Protein AF-A0A455U7M8-F1 (afdb_monomer_lite)

Radius of gyration: 21.25 Å; chains: 1; bounding box: 46×37×46 Å

Secondary structure (DSSP, 8-state):
---SSHHHHHHTHHHHHHHHHHHHHT--S-HHHHHHHHHHHSS--TTHHHHSTT-HHHHHHHHHHHHHHTSTT---B--SSSS--B-TT-

Sequence (90 aa):
MTISGTLAKLNAQDYIQGLNMLASMRLCANVPAQHAIQTALGGYQSINDLILPGGRLLAQRDITVEKLNAIPGVSCETQRGALCVSAPGS

Structure (mmCIF, N/CA/C/O backbone):
data_AF-A0A455U7M8-F1
#
_entry.id   AF-A0A455U7M8-F1
#
loop_
_atom_site.group_PDB
_atom_site.id
_atom_site.type_symbol
_atom_site.label_atom_id
_atom_site.label_alt_id
_atom_site.label_comp_id
_atom_site.label_asym_id
_atom_site.label_entity_id
_atom_site.label_seq_id
_atom_site.pdbx_PDB_ins_code
_atom_site.Cartn_x
_atom_site.Cartn_y
_atom_site.Cartn_z
_atom_site.occupancy
_atom_site.B_iso_or_equiv
_atom_site.auth_seq_id
_atom_site.auth_comp_id
_atom_site.auth_asym_id
_atom_site.auth_atom_id
_atom_site.pdbx_PDB_model_num
ATOM 1 N N . MET A 1 1 ? -16.062 -0.379 18.418 1.00 60.78 1 MET A N 1
ATOM 2 C CA . MET A 1 1 ? -16.097 -1.251 17.223 1.00 60.78 1 MET A CA 1
ATOM 3 C C . MET A 1 1 ? -17.539 -1.407 16.776 1.00 60.78 1 MET A C 1
ATOM 5 O O . MET A 1 1 ? -18.395 -1.572 17.637 1.00 60.78 1 MET A O 1
ATOM 9 N N . THR A 1 2 ? -17.817 -1.326 15.474 1.00 62.78 2 THR A N 1
ATOM 10 C CA . THR A 1 2 ? -19.193 -1.338 14.955 1.00 62.78 2 THR A CA 1
ATOM 11 C C . THR A 1 2 ? -19.327 -2.423 13.897 1.00 62.78 2 THR A C 1
ATOM 13 O O . THR A 1 2 ? -18.577 -2.422 12.929 1.00 62.78 2 THR A O 1
ATOM 16 N N . ILE A 1 3 ? -20.274 -3.343 14.086 1.00 75.00 3 ILE A N 1
ATOM 17 C CA . ILE A 1 3 ? -20.632 -4.359 13.088 1.00 75.00 3 ILE A CA 1
ATOM 18 C C . ILE A 1 3 ? -21.834 -3.849 12.285 1.00 75.00 3 ILE A C 1
ATOM 20 O O . ILE A 1 3 ? -22.788 -3.313 12.859 1.00 75.00 3 ILE A O 1
ATOM 24 N N . SER A 1 4 ? -21.761 -3.962 10.960 1.00 77.00 4 SER A N 1
ATOM 25 C CA . SER A 1 4 ? -22.827 -3.541 10.044 1.00 77.00 4 SER A CA 1
ATOM 26 C C . SER A 1 4 ? -23.930 -4.604 9.969 1.00 77.00 4 SER A C 1
ATOM 28 O O . SER A 1 4 ? -23.637 -5.789 9.842 1.00 77.00 4 SER A O 1
ATOM 30 N N . GLY A 1 5 ? -25.198 -4.175 10.030 1.00 78.31 5 GLY A N 1
ATOM 31 C CA . GLY A 1 5 ? -26.389 -5.043 9.999 1.00 78.31 5 GLY A CA 1
ATOM 32 C C . GLY A 1 5 ? -26.992 -5.340 11.383 1.00 78.31 5 GLY A C 1
ATOM 33 O O . GLY A 1 5 ? -26.281 -5.691 12.322 1.00 78.31 5 GLY A O 1
ATOM 34 N N . THR A 1 6 ? -28.318 -5.202 11.520 1.00 75.19 6 THR A N 1
ATOM 35 C CA . THR A 1 6 ? -29.043 -5.245 12.811 1.00 75.19 6 THR A CA 1
ATOM 36 C C . THR A 1 6 ? -29.005 -6.622 13.479 1.00 75.19 6 THR A C 1
ATOM 38 O O . THR A 1 6 ? -28.714 -6.720 14.668 1.00 75.19 6 THR A O 1
ATOM 41 N N . LEU A 1 7 ? -29.235 -7.692 12.710 1.00 72.19 7 LEU A N 1
ATOM 42 C CA . LEU A 1 7 ? -29.242 -9.067 13.221 1.00 72.19 7 LEU A CA 1
ATOM 43 C C . LEU A 1 7 ? -27.830 -9.554 13.592 1.00 72.19 7 LEU A C 1
ATOM 45 O O . LEU A 1 7 ? -27.639 -10.188 14.625 1.00 72.19 7 LEU A O 1
ATOM 49 N N . ALA A 1 8 ? -26.822 -9.194 12.792 1.00 70.25 8 ALA A N 1
ATOM 50 C CA . ALA A 1 8 ? -25.419 -9.501 13.074 1.00 70.25 8 ALA A CA 1
ATOM 51 C C . ALA A 1 8 ? -24.912 -8.775 14.332 1.00 70.25 8 ALA A C 1
ATOM 53 O O . ALA A 1 8 ? -24.165 -9.352 15.115 1.00 70.25 8 ALA A O 1
ATOM 54 N N . LYS A 1 9 ? -25.362 -7.536 14.572 1.00 69.94 9 LYS A N 1
ATOM 55 C CA . LYS A 1 9 ? -25.040 -6.777 15.791 1.00 69.94 9 LYS A CA 1
ATOM 56 C C . LYS A 1 9 ? -25.547 -7.446 17.067 1.00 69.94 9 LYS A C 1
ATOM 58 O O . LYS A 1 9 ? -24.831 -7.445 18.062 1.00 69.94 9 LYS A O 1
ATOM 63 N N . LEU A 1 10 ? -26.765 -7.993 17.039 1.00 74.31 10 LEU A N 1
ATOM 64 C CA . LEU A 1 10 ? -27.367 -8.665 18.195 1.00 74.31 10 LEU A CA 1
ATOM 65 C C . LEU A 1 10 ? -26.608 -9.946 18.560 1.00 74.31 10 LEU A C 1
ATOM 67 O O . LEU A 1 10 ? -26.363 -10.187 19.735 1.00 74.31 10 LEU A O 1
ATOM 71 N N . ASN A 1 11 ? -26.162 -10.706 17.558 1.00 79.75 11 ASN A N 1
ATOM 72 C CA . ASN A 1 11 ? -25.448 -11.971 17.759 1.00 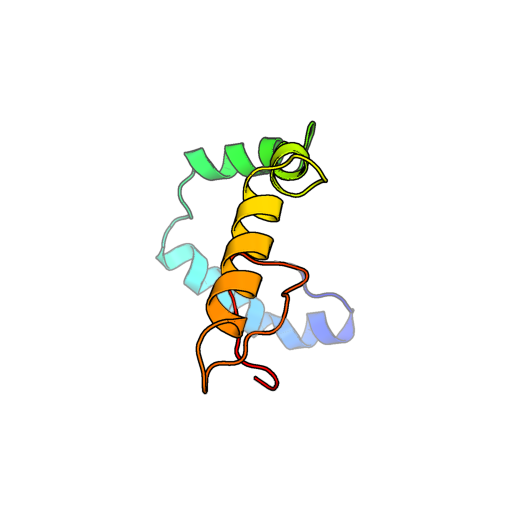79.75 11 ASN A CA 1
ATOM 73 C C . ASN A 1 11 ? -23.937 -11.819 18.020 1.00 79.75 11 ASN A C 1
ATOM 75 O O . ASN A 1 11 ? -23.272 -12.804 18.319 1.00 79.75 11 ASN A O 1
ATOM 79 N N . ALA A 1 12 ? -23.371 -10.615 17.893 1.00 83.38 12 ALA A N 1
ATOM 80 C CA . ALA A 1 12 ? -21.927 -10.384 18.003 1.00 83.38 12 ALA A CA 1
ATOM 81 C C . ALA A 1 12 ? -21.504 -9.644 19.286 1.00 83.38 12 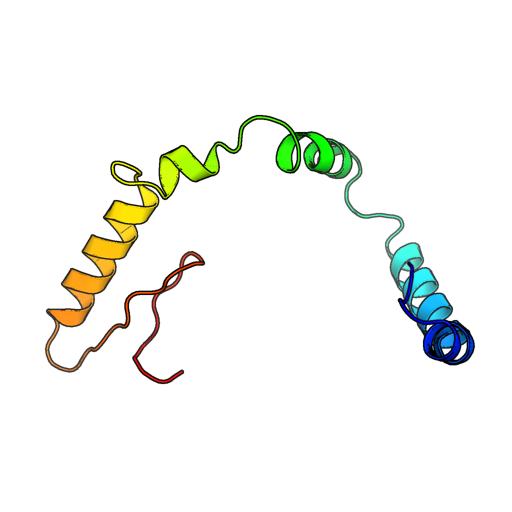ALA A C 1
ATOM 83 O O . ALA A 1 12 ? -20.375 -9.154 19.363 1.00 83.38 12 ALA A O 1
ATOM 84 N N . GLN A 1 13 ? -22.386 -9.537 20.286 1.00 81.88 13 GLN A N 1
ATOM 85 C CA . GLN A 1 13 ? -22.094 -8.805 21.525 1.00 81.88 13 GLN A CA 1
ATOM 86 C C . GLN A 1 13 ? -20.893 -9.394 22.280 1.00 81.88 13 GLN A C 1
ATOM 88 O O . GLN A 1 13 ? -19.948 -8.657 22.564 1.00 81.88 13 GLN A O 1
ATOM 93 N N . ASP A 1 14 ? -20.870 -10.712 22.496 1.00 83.06 14 ASP A N 1
ATOM 94 C CA . ASP A 1 14 ? -19.764 -11.395 23.185 1.00 83.06 14 ASP A CA 1
ATOM 95 C C . ASP A 1 14 ? -18.440 -11.267 22.414 1.00 83.06 14 ASP A C 1
ATOM 97 O O . ASP A 1 14 ? -17.373 -11.070 22.997 1.00 83.06 14 ASP A O 1
ATOM 101 N N . TYR A 1 15 ? -18.501 -11.291 21.078 1.00 84.38 15 TYR A N 1
ATOM 102 C CA . TYR A 1 15 ? -17.336 -11.094 20.213 1.00 84.38 15 TYR A CA 1
ATOM 103 C C . TYR A 1 15 ? -16.756 -9.675 20.337 1.00 84.38 15 TYR A C 1
ATOM 105 O O . TYR A 1 15 ? -15.543 -9.502 20.479 1.00 84.38 15 TYR A O 1
ATOM 113 N N . ILE A 1 16 ? -17.613 -8.648 20.345 1.00 84.75 16 ILE A N 1
ATOM 114 C CA . ILE A 1 16 ? -17.200 -7.253 20.562 1.00 84.75 16 ILE A CA 1
ATOM 115 C C . ILE A 1 16 ? -16.617 -7.076 21.970 1.00 84.75 16 ILE A C 1
ATOM 117 O O . ILE A 1 16 ? -15.607 -6.386 22.128 1.00 84.75 16 ILE A O 1
ATOM 121 N N . GLN A 1 17 ? -17.216 -7.701 22.987 1.00 85.62 17 GLN A N 1
ATOM 122 C CA . GLN A 1 17 ? -16.705 -7.657 24.356 1.00 85.62 17 GLN A CA 1
ATOM 123 C C . GLN A 1 17 ? -15.311 -8.289 24.453 1.00 85.62 17 GLN A C 1
ATOM 125 O O . GLN A 1 17 ? -14.412 -7.683 25.038 1.00 85.62 17 GLN A O 1
ATOM 130 N N . GLY A 1 18 ? -15.102 -9.450 23.824 1.00 86.69 18 GLY A N 1
ATOM 131 C CA . GLY A 1 18 ? -13.794 -10.102 23.755 1.00 86.69 18 GLY A CA 1
ATOM 132 C C . GLY A 1 18 ? -12.730 -9.222 23.093 1.00 86.69 18 GLY A C 1
ATOM 133 O O . GLY A 1 18 ? -11.635 -9.065 23.632 1.00 86.69 18 GLY A O 1
ATOM 134 N N . LEU A 1 19 ? -13.060 -8.571 21.973 1.00 86.12 19 LEU A N 1
ATOM 135 C CA . LEU A 1 19 ? -12.142 -7.649 21.293 1.00 86.12 19 LEU A CA 1
ATOM 136 C C . LEU A 1 19 ? -11.814 -6.403 22.123 1.00 86.12 19 LEU A C 1
ATOM 138 O O . LEU A 1 19 ? -10.656 -5.989 22.159 1.00 86.12 19 LEU A O 1
ATOM 142 N N . ASN A 1 20 ? -12.796 -5.827 22.819 1.00 84.50 20 ASN A N 1
ATOM 143 C CA . ASN A 1 20 ? -12.548 -4.711 23.732 1.00 84.50 20 ASN A CA 1
ATOM 144 C C . ASN A 1 20 ? -11.634 -5.135 24.888 1.00 84.50 20 ASN A C 1
ATOM 146 O O . ASN A 1 20 ? -10.690 -4.418 25.206 1.00 84.50 20 ASN A O 1
ATOM 150 N N . MET A 1 21 ? -11.864 -6.316 25.471 1.00 86.06 21 MET A N 1
ATOM 151 C CA . MET A 1 21 ? -11.025 -6.849 26.544 1.00 86.06 21 MET A CA 1
ATOM 152 C C . MET A 1 21 ? -9.570 -7.031 26.083 1.00 86.06 21 MET A C 1
ATOM 154 O O . MET A 1 21 ? -8.653 -6.563 26.757 1.00 86.06 21 MET A O 1
ATOM 158 N N . LEU A 1 22 ? -9.355 -7.626 24.903 1.00 86.69 22 LEU A N 1
ATOM 159 C CA . LEU A 1 22 ? -8.021 -7.779 24.308 1.00 86.69 22 LEU A CA 1
ATOM 160 C C . LEU A 1 22 ? -7.352 -6.427 24.007 1.00 86.69 22 LEU A C 1
ATOM 162 O O . LEU A 1 22 ? -6.159 -6.261 24.259 1.00 86.69 22 LEU A O 1
ATOM 166 N N . ALA A 1 23 ? -8.103 -5.446 23.499 1.00 81.94 23 ALA A N 1
ATOM 167 C CA . ALA A 1 23 ? -7.580 -4.107 23.229 1.00 81.94 23 ALA A CA 1
ATOM 168 C C . ALA A 1 23 ? -7.151 -3.380 24.518 1.00 81.94 23 ALA A C 1
ATOM 170 O O . ALA A 1 23 ? -6.109 -2.722 24.534 1.00 81.94 23 ALA A O 1
ATOM 171 N N . SER A 1 24 ? -7.907 -3.541 25.609 1.00 80.62 24 SER A N 1
ATOM 172 C CA . SER A 1 24 ? -7.597 -2.944 26.914 1.00 80.62 24 SER A CA 1
ATOM 173 C C . SER A 1 24 ? -6.381 -3.574 27.599 1.00 80.62 24 SER A C 1
ATOM 175 O O . SER A 1 24 ? -5.655 -2.868 28.296 1.00 80.62 24 SER A O 1
ATOM 177 N N . MET A 1 25 ? -6.092 -4.860 27.365 1.00 75.88 25 MET A N 1
ATOM 178 C CA . MET A 1 25 ? -4.910 -5.535 27.931 1.00 75.88 25 MET A CA 1
ATOM 179 C C . MET A 1 25 ? -3.577 -4.931 27.453 1.00 75.88 25 MET A C 1
ATOM 181 O O . MET A 1 25 ? -2.571 -5.042 28.149 1.00 75.88 25 MET A O 1
ATOM 185 N N . ARG A 1 26 ? -3.559 -4.251 26.296 1.00 74.75 26 ARG A N 1
ATOM 186 C CA . ARG A 1 26 ? -2.383 -3.543 25.753 1.00 74.75 26 ARG A CA 1
ATOM 187 C C . ARG A 1 26 ? -2.394 -2.029 26.058 1.00 74.75 26 ARG A C 1
ATOM 189 O O . ARG A 1 26 ? -1.554 -1.305 25.533 1.00 74.75 26 ARG A O 1
ATOM 196 N N . LEU A 1 27 ? -3.320 -1.541 26.897 1.00 69.12 27 LEU A N 1
ATOM 197 C CA . LEU A 1 27 ? -3.631 -0.124 27.179 1.00 69.12 27 LEU A CA 1
ATOM 198 C C . LEU A 1 27 ? -4.067 0.703 25.953 1.00 69.12 27 LEU A C 1
ATOM 200 O O . LEU A 1 27 ? -5.176 1.227 25.941 1.00 69.12 27 LEU A O 1
ATOM 204 N N . CYS A 1 28 ? -3.206 0.862 24.943 1.00 71.50 28 CYS A N 1
ATOM 205 C CA . CYS A 1 28 ? -3.512 1.524 23.673 1.00 71.50 28 CYS A CA 1
ATOM 206 C C . CYS A 1 28 ? -2.426 1.263 22.611 1.00 71.50 28 CYS A C 1
ATOM 208 O O . CYS A 1 28 ? -1.287 0.904 22.913 1.00 71.50 28 CYS A O 1
ATOM 210 N N . ALA A 1 29 ? -2.765 1.480 21.338 1.00 72.69 29 ALA A N 1
ATOM 211 C CA . ALA A 1 29 ? -1.749 1.704 20.311 1.00 72.69 29 ALA A CA 1
ATOM 212 C C . ALA A 1 29 ? -1.037 3.041 20.579 1.00 72.69 29 ALA A C 1
ATOM 214 O O . ALA A 1 29 ? -1.621 3.934 21.192 1.00 72.69 29 ALA A O 1
ATOM 215 N N . ASN A 1 30 ? 0.201 3.199 20.107 1.00 82.50 30 ASN A N 1
ATOM 216 C CA . ASN A 1 30 ? 1.004 4.385 20.405 1.00 82.50 30 ASN A CA 1
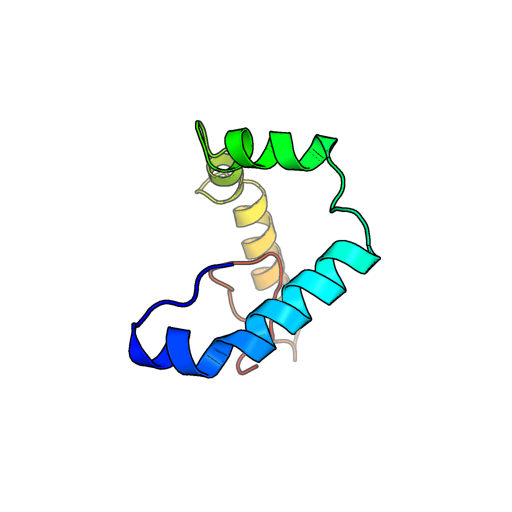ATOM 217 C C . ASN A 1 30 ? 0.228 5.692 20.100 1.00 82.50 30 ASN A C 1
ATOM 219 O O . ASN A 1 30 ? -0.271 5.879 18.992 1.00 82.50 30 ASN A O 1
ATOM 223 N N . VAL A 1 31 ? 0.066 6.557 21.106 1.00 84.38 31 VAL A N 1
ATOM 224 C CA . VAL A 1 31 ? -0.800 7.750 21.021 1.00 84.38 31 VAL A CA 1
ATOM 225 C C . VAL A 1 31 ? -0.284 8.785 20.008 1.00 84.38 31 VAL A C 1
ATOM 227 O O . VAL A 1 31 ? -1.093 9.268 19.217 1.00 84.38 31 VAL A O 1
ATOM 230 N N . PRO A 1 32 ? 1.030 9.089 19.921 1.00 86.56 32 PRO A N 1
ATOM 231 C CA . PRO A 1 32 ? 1.529 10.053 18.940 1.00 86.56 32 PRO A CA 1
ATOM 232 C C . PRO A 1 32 ? 1.201 9.690 17.484 1.00 86.56 32 PRO A C 1
ATOM 234 O O . PRO A 1 32 ? 0.786 10.562 16.724 1.00 86.56 32 PRO A O 1
ATOM 237 N N . ALA A 1 33 ? 1.305 8.415 17.083 1.00 86.12 33 ALA A N 1
ATOM 238 C CA . ALA A 1 33 ? 0.963 8.021 15.714 1.00 86.12 33 ALA A CA 1
ATOM 239 C C . ALA A 1 33 ? -0.545 8.037 15.437 1.00 86.12 33 ALA A C 1
ATOM 241 O O . ALA A 1 33 ? -0.927 8.129 14.273 1.00 86.12 33 ALA A O 1
ATOM 242 N N . GLN A 1 34 ? -1.417 7.997 16.455 1.00 88.31 34 GLN A N 1
ATOM 243 C CA . GLN A 1 34 ? -2.861 8.142 16.226 1.00 88.31 34 GLN A CA 1
ATOM 244 C C . GLN A 1 34 ? -3.197 9.518 15.629 1.00 88.31 34 GLN A C 1
ATOM 246 O O . GLN A 1 34 ? -4.087 9.611 14.786 1.00 88.31 34 GLN A O 1
ATOM 251 N N . HIS A 1 35 ? -2.436 10.566 15.975 1.00 88.31 35 HIS A N 1
ATOM 252 C CA . HIS A 1 35 ? -2.585 11.893 15.367 1.00 88.31 35 HIS A CA 1
ATOM 253 C C . HIS A 1 35 ? -2.185 11.918 13.884 1.00 88.31 35 HIS A C 1
ATOM 255 O O . HIS A 1 35 ? -2.776 12.662 13.104 1.00 88.31 35 HIS A O 1
ATOM 261 N N . ALA A 1 36 ? -1.239 11.070 13.464 1.00 85.56 36 ALA A N 1
ATOM 262 C CA . ALA A 1 36 ? -0.814 10.991 12.067 1.00 85.56 36 ALA A CA 1
ATOM 263 C C . ALA A 1 36 ? -1.909 10.433 11.138 1.00 85.56 36 ALA A C 1
ATOM 265 O O . ALA A 1 36 ? -1.880 10.705 9.942 1.00 85.56 36 ALA A O 1
ATOM 266 N N . ILE A 1 37 ? -2.896 9.696 11.668 1.00 86.88 37 ILE A N 1
ATOM 267 C CA . ILE A 1 37 ? -3.978 9.090 10.875 1.00 86.88 37 ILE A CA 1
ATOM 268 C C . ILE A 1 37 ? -4.796 10.161 10.147 1.00 86.88 37 ILE A C 1
ATOM 270 O O . ILE A 1 37 ? -5.081 10.014 8.961 1.00 86.88 37 ILE A O 1
ATOM 274 N N . GLN A 1 38 ? -5.152 11.253 10.828 1.00 88.81 38 GLN A N 1
ATOM 275 C CA . GLN A 1 38 ? -5.947 12.323 10.217 1.00 88.81 38 GLN A CA 1
ATOM 276 C C . GLN A 1 38 ? -5.191 13.011 9.080 1.00 88.81 38 GLN A C 1
ATOM 278 O O . GLN A 1 38 ? -5.767 13.255 8.023 1.00 88.81 38 GLN A O 1
ATOM 283 N N . THR A 1 39 ? -3.897 13.274 9.269 1.00 86.69 39 THR A N 1
ATOM 284 C CA . THR A 1 39 ? -3.043 13.864 8.232 1.00 86.69 39 THR A CA 1
ATOM 285 C C . THR A 1 39 ? -2.780 12.897 7.082 1.00 86.69 39 THR A C 1
ATOM 287 O O . THR A 1 39 ? -2.696 13.337 5.947 1.00 86.69 39 THR A O 1
ATOM 290 N N . ALA A 1 40 ? -2.656 11.595 7.347 1.00 84.81 40 ALA A N 1
ATOM 291 C CA . ALA A 1 40 ? -2.431 10.597 6.304 1.00 84.81 40 ALA A CA 1
ATOM 292 C C . ALA A 1 40 ? -3.679 10.370 5.433 1.00 84.81 40 ALA A C 1
ATOM 294 O O . ALA A 1 40 ? -3.563 10.219 4.219 1.00 84.81 40 ALA A O 1
ATOM 295 N N . LEU A 1 41 ? -4.872 10.354 6.039 1.00 90.44 41 LEU A N 1
ATOM 296 C CA . LEU A 1 41 ? -6.140 10.171 5.320 1.00 90.44 41 LEU A CA 1
ATOM 297 C C . LEU A 1 41 ? -6.664 11.467 4.684 1.00 90.44 41 LEU A C 1
ATOM 299 O O . LEU A 1 41 ? -7.434 11.413 3.728 1.00 90.44 41 LEU A O 1
ATOM 303 N N . GLY A 1 42 ? -6.293 12.621 5.236 1.00 88.50 42 GLY A N 1
ATOM 304 C CA . GLY A 1 42 ? -6.685 13.936 4.743 1.00 88.50 42 GLY A CA 1
ATOM 305 C C . GLY A 1 42 ? -5.625 14.584 3.852 1.00 88.50 42 GLY A C 1
ATOM 306 O O . GLY A 1 42 ? -4.467 14.186 3.825 1.00 88.50 42 GLY A O 1
ATOM 307 N N . GLY A 1 43 ? -6.013 15.639 3.137 1.00 88.19 43 GLY A N 1
ATOM 308 C CA . GLY A 1 43 ? -5.071 16.480 2.397 1.00 88.19 43 GLY A CA 1
ATOM 309 C C . GLY A 1 43 ? -4.394 15.793 1.205 1.00 88.19 43 GLY A C 1
ATOM 310 O O . GLY A 1 43 ? -4.974 14.939 0.533 1.00 88.19 43 GLY A O 1
ATOM 311 N N . TYR A 1 44 ? -3.172 16.238 0.905 1.00 89.25 44 TYR A N 1
ATOM 312 C CA . TYR A 1 44 ? -2.414 15.804 -0.263 1.00 89.25 44 TYR A CA 1
ATOM 313 C C . TYR A 1 44 ? -1.845 14.394 -0.092 1.00 89.25 44 TYR A C 1
ATOM 315 O O . TYR A 1 44 ? -1.090 14.112 0.838 1.00 89.25 44 TYR A O 1
ATOM 323 N N . GLN A 1 45 ? -2.164 13.521 -1.042 1.00 93.00 45 GLN A N 1
ATOM 324 C CA . GLN A 1 45 ? -1.716 12.134 -1.046 1.00 93.00 45 GLN A CA 1
ATOM 325 C C . GLN A 1 45 ? -0.354 12.019 -1.744 1.00 93.00 45 GLN A C 1
ATOM 327 O O . GLN A 1 45 ? -0.281 11.711 -2.932 1.00 93.00 45 GLN A O 1
ATOM 332 N N . SER A 1 46 ? 0.732 12.242 -0.993 1.00 90.94 46 SER A N 1
ATOM 333 C CA . SER A 1 46 ? 2.118 12.233 -1.506 1.00 90.94 46 SER A CA 1
ATOM 334 C C . SER A 1 46 ? 2.564 10.903 -2.122 1.00 90.94 46 SER A C 1
ATOM 336 O O . SER A 1 46 ? 3.518 10.861 -2.894 1.00 90.94 46 SER A O 1
ATOM 338 N N . ILE A 1 47 ? 1.856 9.806 -1.837 1.00 91.12 47 ILE A N 1
ATOM 339 C CA . ILE A 1 47 ? 2.090 8.515 -2.490 1.00 91.12 47 ILE A CA 1
ATOM 340 C C . ILE A 1 47 ? 1.879 8.587 -4.009 1.00 91.12 47 ILE A C 1
ATOM 342 O O . ILE A 1 47 ? 2.558 7.871 -4.742 1.00 91.12 47 ILE A O 1
ATOM 346 N N . ASN A 1 48 ? 1.004 9.478 -4.491 1.00 91.88 48 ASN A N 1
ATOM 347 C CA . ASN A 1 48 ? 0.738 9.651 -5.919 1.00 91.88 48 ASN A CA 1
ATOM 348 C C . ASN A 1 48 ? 2.000 10.060 -6.689 1.00 91.88 48 ASN A C 1
ATOM 350 O O . ASN A 1 48 ? 2.244 9.523 -7.767 1.00 91.88 48 ASN A O 1
ATOM 354 N N . ASP A 1 49 ? 2.858 10.893 -6.097 1.00 93.19 49 ASP A N 1
ATOM 355 C CA . ASP A 1 49 ? 4.137 11.300 -6.699 1.00 93.19 49 ASP A CA 1
ATOM 356 C C . ASP A 1 49 ? 5.106 10.128 -6.883 1.00 93.19 49 ASP A C 1
ATOM 358 O O . ASP A 1 49 ? 6.024 10.174 -7.699 1.00 93.19 49 ASP A O 1
ATOM 362 N N . LEU A 1 50 ? 4.922 9.059 -6.108 1.00 91.75 50 LEU A N 1
ATOM 363 C CA . LEU A 1 50 ? 5.786 7.890 -6.137 1.00 91.75 50 LEU A CA 1
ATOM 364 C C . LEU A 1 50 ? 5.280 6.800 -7.089 1.00 91.75 50 LEU A C 1
ATOM 366 O O . LEU A 1 50 ? 6.109 6.053 -7.612 1.00 91.75 50 LEU A O 1
ATOM 370 N N . ILE A 1 51 ? 3.964 6.690 -7.297 1.00 91.94 51 ILE A N 1
ATOM 371 C CA . ILE A 1 51 ? 3.337 5.576 -8.036 1.00 91.94 51 ILE A CA 1
ATOM 372 C C . ILE A 1 51 ? 2.818 5.953 -9.430 1.00 91.94 51 ILE A C 1
ATOM 374 O O . ILE A 1 51 ? 2.578 5.059 -10.240 1.00 91.94 51 ILE A O 1
ATOM 378 N N . LEU A 1 52 ? 2.618 7.242 -9.718 1.00 92.38 52 LEU A N 1
ATOM 379 C CA . LEU A 1 52 ? 2.196 7.716 -11.040 1.00 92.38 52 LEU A CA 1
ATOM 380 C C . LEU A 1 52 ? 3.374 7.747 -12.035 1.00 92.38 52 LEU A C 1
ATOM 382 O O . LEU A 1 52 ? 4.526 7.605 -11.620 1.00 92.38 52 LEU A O 1
ATOM 386 N N . PRO A 1 53 ? 3.125 7.915 -13.352 1.00 90.81 53 PRO A N 1
ATOM 387 C CA . PRO A 1 53 ? 4.189 8.053 -14.347 1.00 90.81 53 PRO A CA 1
ATOM 388 C C . PRO A 1 53 ? 5.231 9.110 -13.953 1.00 90.81 53 PRO A C 1
ATOM 390 O O . PRO A 1 53 ? 4.881 10.236 -13.614 1.00 90.81 53 PRO A O 1
ATOM 393 N N . GLY A 1 54 ? 6.513 8.734 -13.988 1.00 90.19 54 GLY A N 1
ATOM 394 C CA . GLY A 1 54 ? 7.630 9.550 -13.482 1.00 90.19 54 GLY A CA 1
ATOM 395 C C . GLY A 1 54 ? 7.967 9.318 -12.001 1.00 90.19 54 GLY A C 1
ATOM 396 O O . GLY A 1 54 ? 9.032 9.728 -11.543 1.00 90.19 54 GLY A O 1
ATOM 397 N N . GLY A 1 55 ? 7.109 8.610 -11.267 1.00 91.81 55 GLY A N 1
ATOM 398 C CA . GLY A 1 55 ? 7.305 8.239 -9.874 1.00 91.81 55 GLY A CA 1
ATOM 399 C C . GLY A 1 55 ? 8.303 7.097 -9.685 1.00 91.81 55 GLY A C 1
ATOM 400 O O . GLY A 1 55 ? 8.376 6.138 -10.460 1.00 91.81 55 GLY A O 1
ATOM 401 N N . ARG A 1 56 ? 9.086 7.186 -8.606 1.00 95.31 56 ARG A N 1
ATOM 402 C CA . ARG A 1 56 ? 10.183 6.248 -8.324 1.00 95.31 56 ARG A CA 1
ATOM 403 C C . ARG A 1 56 ? 9.711 4.805 -8.133 1.00 95.31 56 ARG A C 1
ATOM 405 O O . ARG A 1 56 ? 10.384 3.896 -8.609 1.00 95.31 56 ARG A O 1
ATOM 412 N N . LEU A 1 57 ? 8.601 4.582 -7.425 1.00 92.75 57 LEU A N 1
ATOM 413 C CA . LEU A 1 57 ? 8.131 3.228 -7.104 1.00 92.75 57 LEU A CA 1
ATOM 414 C C . LEU A 1 57 ? 7.611 2.510 -8.350 1.00 92.75 57 LEU A C 1
ATOM 416 O O . LEU A 1 57 ? 7.852 1.315 -8.503 1.00 92.75 57 LEU A O 1
ATOM 420 N N . LEU A 1 58 ? 6.969 3.246 -9.261 1.00 91.75 58 LEU A N 1
ATOM 421 C CA . LEU A 1 58 ? 6.550 2.711 -10.553 1.00 91.75 58 LEU A CA 1
ATOM 422 C C . LEU A 1 58 ? 7.762 2.249 -11.375 1.00 91.75 58 LEU A C 1
ATOM 424 O O . LEU A 1 58 ? 7.826 1.091 -11.779 1.00 91.75 58 LEU A O 1
ATOM 428 N N . ALA A 1 59 ? 8.765 3.119 -11.530 1.00 92.44 59 ALA A N 1
ATOM 429 C CA . ALA A 1 59 ? 9.975 2.796 -12.284 1.00 92.44 59 ALA A CA 1
ATOM 430 C C . ALA A 1 59 ? 10.741 1.606 -11.677 1.00 92.44 59 ALA A C 1
ATOM 432 O O . ALA A 1 59 ? 11.217 0.726 -12.391 1.00 92.44 59 ALA A O 1
ATOM 433 N N . GLN A 1 60 ? 10.836 1.550 -10.345 1.00 93.06 60 GLN A N 1
ATOM 434 C CA . GLN A 1 60 ? 11.480 0.442 -9.637 1.00 93.06 60 GLN A CA 1
ATOM 435 C C . GLN A 1 60 ? 10.744 -0.887 -9.835 1.00 93.06 60 GLN A C 1
ATOM 437 O O . GLN A 1 60 ? 11.402 -1.908 -10.052 1.00 93.06 60 GLN A O 1
ATOM 442 N N . ARG A 1 61 ? 9.405 -0.886 -9.783 1.00 93.00 61 ARG A N 1
ATOM 443 C CA . ARG A 1 61 ? 8.597 -2.078 -10.069 1.00 93.00 61 ARG A CA 1
ATOM 444 C C . ARG A 1 61 ? 8.867 -2.574 -11.484 1.00 93.00 61 ARG A C 1
ATOM 446 O O . ARG A 1 61 ? 9.173 -3.750 -11.656 1.00 93.00 61 ARG A O 1
ATOM 453 N N . ASP A 1 62 ? 8.794 -1.682 -12.466 1.00 91.50 62 ASP A N 1
ATOM 454 C CA . ASP A 1 62 ? 8.897 -2.047 -13.879 1.00 91.50 62 ASP A CA 1
ATOM 455 C C . ASP A 1 62 ? 10.280 -2.633 -14.204 1.00 91.50 62 ASP A C 1
ATOM 457 O O . ASP A 1 62 ? 10.363 -3.720 -14.773 1.00 91.50 62 ASP A O 1
ATOM 461 N N . ILE A 1 63 ? 11.359 -2.006 -13.716 1.00 93.56 63 ILE A N 1
ATOM 462 C CA . ILE A 1 63 ? 12.730 -2.527 -13.864 1.00 93.56 63 ILE A CA 1
ATOM 463 C C . ILE A 1 63 ? 12.888 -3.893 -13.184 1.00 93.56 63 ILE A C 1
ATOM 465 O O . ILE A 1 63 ? 13.584 -4.769 -13.696 1.00 93.56 63 ILE A O 1
ATOM 469 N N . THR A 1 64 ? 12.282 -4.083 -12.009 1.00 92.19 64 THR A N 1
ATOM 470 C CA . THR A 1 64 ? 12.381 -5.355 -11.278 1.00 92.19 64 THR A CA 1
ATOM 471 C C . THR A 1 64 ? 11.691 -6.476 -12.050 1.00 92.19 64 THR A C 1
ATOM 473 O O . THR A 1 64 ? 12.282 -7.538 -12.232 1.00 92.19 64 THR A O 1
ATOM 476 N N . VAL A 1 65 ? 10.478 -6.232 -12.551 1.00 91.44 65 VAL A N 1
ATOM 477 C CA . VAL A 1 65 ? 9.723 -7.208 -13.351 1.00 91.44 65 VAL A CA 1
ATOM 478 C C . VAL A 1 65 ? 10.454 -7.532 -14.656 1.00 91.44 65 VAL A C 1
ATOM 480 O O . VAL A 1 65 ? 10.571 -8.703 -15.014 1.00 91.44 65 VAL A O 1
ATOM 483 N N . GLU A 1 66 ? 10.988 -6.523 -15.345 1.00 93.00 66 GLU A N 1
ATOM 484 C CA . GLU A 1 66 ? 11.769 -6.705 -16.572 1.00 93.00 66 GLU A CA 1
ATOM 485 C C . GLU A 1 66 ? 13.002 -7.584 -16.325 1.00 93.00 66 GLU A C 1
ATOM 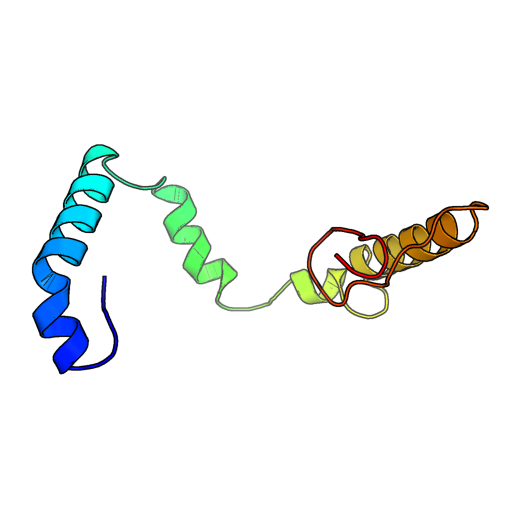487 O O . GLU A 1 66 ? 13.197 -8.596 -17.000 1.00 93.00 66 GLU A O 1
ATOM 492 N N . LYS A 1 67 ? 13.809 -7.247 -15.311 1.00 93.56 67 LYS A N 1
ATOM 493 C CA . LYS A 1 67 ? 15.035 -7.990 -14.995 1.00 93.56 67 LYS A CA 1
ATOM 494 C C . LYS A 1 67 ? 14.764 -9.415 -14.536 1.00 93.56 67 LYS A C 1
ATOM 496 O O . LYS A 1 67 ? 15.536 -10.302 -14.882 1.00 93.56 67 LYS A O 1
ATOM 501 N N . LEU A 1 68 ? 13.698 -9.645 -13.770 1.00 91.31 68 LEU A N 1
ATOM 502 C CA . LEU A 1 68 ? 13.333 -10.993 -13.335 1.00 91.31 68 LEU A CA 1
ATOM 503 C C . LEU A 1 68 ? 12.881 -11.859 -14.511 1.00 91.31 68 LEU A C 1
ATOM 505 O O . LEU A 1 68 ? 13.316 -13.000 -14.614 1.00 91.31 68 LEU A O 1
ATOM 509 N N . ASN A 1 69 ? 12.080 -11.308 -15.425 1.00 91.62 69 ASN A N 1
ATOM 510 C CA . ASN A 1 69 ? 11.646 -12.023 -16.628 1.00 91.62 69 ASN A CA 1
ATOM 511 C C . ASN A 1 69 ? 12.775 -12.242 -17.651 1.00 91.62 69 ASN A C 1
ATOM 513 O O . ASN A 1 69 ? 12.653 -13.104 -18.516 1.00 91.62 69 ASN A O 1
ATOM 517 N N . ALA A 1 70 ? 13.882 -11.500 -17.554 1.00 94.19 70 ALA A N 1
ATOM 518 C CA . ALA A 1 70 ? 15.069 -11.725 -18.377 1.00 94.19 70 ALA A CA 1
ATOM 519 C C . ALA A 1 70 ? 15.914 -12.935 -17.922 1.00 94.19 70 ALA A C 1
ATOM 521 O O . ALA A 1 70 ? 16.797 -13.371 -18.663 1.00 94.19 70 ALA A O 1
ATOM 522 N N . ILE A 1 71 ? 15.680 -13.482 -16.722 1.00 93.06 71 ILE A N 1
ATOM 523 C CA . ILE A 1 71 ? 16.422 -14.637 -16.202 1.00 93.06 71 ILE A CA 1
ATOM 524 C C . ILE A 1 71 ? 15.785 -15.933 -16.734 1.00 93.06 71 ILE A C 1
ATOM 526 O O . ILE A 1 71 ? 14.613 -16.196 -16.454 1.00 93.06 71 ILE A O 1
ATOM 530 N N . PRO A 1 72 ? 16.535 -16.798 -17.448 1.00 91.56 72 PRO A N 1
ATOM 531 C CA . PRO A 1 72 ? 16.007 -18.071 -17.927 1.00 91.56 72 PRO A CA 1
ATOM 532 C C . PRO A 1 72 ? 15.489 -18.945 -16.777 1.00 91.56 72 PRO A C 1
ATOM 534 O O . PRO A 1 72 ? 16.218 -19.233 -15.829 1.00 91.56 72 PRO A O 1
ATOM 537 N N . GLY A 1 73 ? 14.231 -19.381 -16.870 1.00 88.12 73 GLY A N 1
ATOM 538 C CA . GLY A 1 73 ? 13.579 -20.211 -15.849 1.00 88.12 73 GLY A CA 1
ATOM 539 C C . GLY A 1 73 ? 12.886 -19.435 -14.724 1.00 88.12 73 GLY A C 1
ATOM 540 O O . GLY A 1 73 ? 12.283 -20.061 -13.855 1.00 88.12 73 GLY A O 1
ATOM 541 N N . VAL A 1 74 ? 12.918 -18.098 -14.744 1.00 89.50 74 VAL A N 1
ATOM 542 C CA . VAL A 1 74 ? 12.173 -17.236 -13.816 1.00 89.50 74 VAL A CA 1
ATOM 543 C C . VAL A 1 74 ? 11.043 -16.544 -14.572 1.00 89.50 74 VAL A C 1
ATOM 545 O O . VAL A 1 74 ? 11.217 -16.096 -15.701 1.00 89.50 74 VAL A O 1
ATOM 548 N N . SER A 1 75 ? 9.870 -16.459 -13.949 1.00 84.06 75 SER A N 1
ATOM 549 C CA . SER A 1 75 ? 8.745 -15.676 -14.461 1.00 84.06 75 SER A CA 1
ATOM 550 C C . SER A 1 75 ? 8.153 -14.830 -13.341 1.00 84.06 75 SER A C 1
ATOM 552 O O . SER A 1 75 ? 8.058 -15.272 -12.196 1.00 84.06 75 SER A O 1
ATOM 554 N N . CYS A 1 76 ? 7.804 -13.591 -13.669 1.00 86.81 76 CYS A N 1
ATOM 555 C CA . CYS A 1 76 ? 7.324 -12.588 -12.734 1.00 86.81 76 CYS A CA 1
ATOM 556 C C . CYS A 1 76 ? 6.132 -11.845 -13.340 1.00 86.81 76 CYS A C 1
ATOM 558 O O . CYS A 1 76 ? 6.228 -11.295 -14.439 1.00 86.81 76 CYS A O 1
ATOM 560 N N . GLU A 1 77 ? 5.023 -11.786 -12.606 1.00 86.12 77 GLU A N 1
ATOM 561 C CA . GLU A 1 77 ? 3.834 -11.036 -13.006 1.00 86.12 77 GLU A CA 1
ATOM 562 C C . GLU A 1 77 ? 3.919 -9.576 -12.536 1.00 86.12 77 GLU A C 1
ATOM 564 O O . GLU A 1 77 ? 4.378 -9.278 -11.428 1.00 86.12 77 GLU A O 1
ATOM 569 N N . THR A 1 78 ? 3.462 -8.643 -13.374 1.00 85.44 78 THR A N 1
ATOM 570 C CA . THR A 1 78 ? 3.383 -7.228 -12.998 1.00 85.44 78 THR A CA 1
ATOM 571 C C . THR A 1 78 ? 2.241 -7.004 -12.015 1.00 85.44 78 THR A C 1
ATOM 573 O O . THR A 1 78 ? 1.067 -6.987 -12.390 1.00 85.44 78 THR A O 1
ATOM 576 N N . GLN A 1 79 ? 2.582 -6.737 -10.757 1.00 81.38 79 GLN A N 1
ATOM 577 C CA . GLN A 1 79 ? 1.585 -6.424 -9.741 1.00 81.38 79 GLN A CA 1
ATOM 578 C C . GLN A 1 79 ? 1.007 -5.010 -9.917 1.00 81.38 79 GLN A C 1
ATOM 580 O O . GLN A 1 79 ? 1.711 -4.026 -10.171 1.00 81.38 79 GLN A O 1
ATOM 585 N N . ARG A 1 80 ? -0.317 -4.903 -9.757 1.00 83.19 80 ARG A N 1
ATOM 586 C CA . ARG A 1 80 ? -1.065 -3.634 -9.843 1.00 83.19 80 ARG A CA 1
ATOM 587 C C . ARG A 1 80 ? -1.081 -2.837 -8.532 1.00 83.19 80 ARG A C 1
ATOM 589 O O . ARG A 1 80 ? -1.634 -1.744 -8.503 1.00 83.19 80 ARG A O 1
ATOM 596 N N . GLY A 1 81 ? -0.480 -3.362 -7.467 1.00 80.56 81 GLY A N 1
ATOM 597 C CA . GLY A 1 81 ? -0.419 -2.731 -6.151 1.00 80.56 81 GLY A CA 1
ATOM 598 C C . GLY A 1 81 ? 0.606 -3.411 -5.246 1.00 80.56 81 GLY A C 1
ATOM 599 O O . GLY A 1 81 ? 1.299 -4.325 -5.681 1.00 80.56 81 GLY A O 1
ATOM 600 N N . ALA A 1 82 ? 0.678 -2.961 -3.991 1.00 85.69 82 ALA A N 1
ATOM 601 C CA . ALA A 1 82 ? 1.699 -3.364 -3.018 1.00 85.69 82 ALA A CA 1
ATOM 602 C C . ALA A 1 82 ? 3.148 -3.089 -3.486 1.00 85.69 82 ALA A C 1
ATOM 604 O O . ALA A 1 82 ? 3.384 -2.428 -4.496 1.00 85.69 82 ALA A O 1
ATOM 605 N N . LEU A 1 83 ? 4.126 -3.528 -2.690 1.00 84.25 83 LEU A N 1
ATOM 606 C CA . LEU A 1 83 ? 5.564 -3.340 -2.936 1.00 84.25 83 LEU A CA 1
ATOM 607 C C . LEU A 1 83 ? 6.277 -4.683 -3.167 1.00 84.25 83 LEU A C 1
ATOM 609 O O . LEU A 1 83 ? 7.427 -4.859 -2.771 1.00 84.25 83 LEU A O 1
ATOM 613 N N . CYS A 1 84 ? 5.577 -5.650 -3.765 1.00 78.69 84 CYS A N 1
ATOM 614 C CA . CYS A 1 84 ? 6.052 -7.020 -3.939 1.00 78.69 84 CYS A CA 1
ATOM 615 C C . CYS A 1 84 ? 5.925 -7.478 -5.397 1.00 78.69 84 CYS A C 1
ATOM 617 O O . CYS A 1 84 ? 5.124 -6.946 -6.163 1.00 78.69 84 CYS A O 1
ATOM 619 N N . VAL A 1 85 ? 6.718 -8.486 -5.759 1.00 81.94 85 VAL A N 1
ATOM 620 C CA . VAL A 1 85 ? 6.639 -9.206 -7.035 1.00 81.94 85 VAL A CA 1
ATOM 621 C C . VAL A 1 85 ? 6.276 -10.662 -6.763 1.00 81.94 85 VAL A C 1
ATOM 623 O O . VAL A 1 85 ? 6.720 -11.226 -5.763 1.00 81.94 85 VAL A O 1
ATOM 626 N N . SER A 1 86 ? 5.463 -11.265 -7.627 1.00 80.44 86 SER A N 1
ATOM 627 C CA . SER A 1 86 ? 5.041 -12.662 -7.501 1.00 80.44 86 SER A CA 1
ATOM 628 C C . SER A 1 86 ? 5.332 -13.433 -8.780 1.00 80.44 86 SER A C 1
ATOM 630 O O . SER A 1 86 ? 5.348 -12.874 -9.881 1.00 80.44 86 SER A O 1
ATOM 632 N N . ALA A 1 87 ? 5.536 -14.738 -8.625 1.00 80.56 87 ALA A N 1
ATOM 633 C CA . ALA A 1 87 ? 5.462 -15.650 -9.752 1.00 80.56 87 ALA A CA 1
ATOM 634 C C . ALA A 1 87 ? 4.013 -15.693 -10.277 1.00 80.56 87 ALA A C 1
ATOM 636 O O . ALA A 1 87 ? 3.076 -15.486 -9.498 1.00 80.56 87 ALA A O 1
ATOM 637 N N . PRO A 1 88 ? 3.809 -15.950 -11.576 1.00 75.94 88 PRO A N 1
ATOM 638 C CA . PRO A 1 88 ? 2.470 -16.103 -12.127 1.00 75.94 88 PRO A CA 1
ATOM 639 C C . PRO A 1 88 ? 1.744 -17.286 -11.462 1.00 75.94 88 PRO A C 1
ATOM 641 O O . PRO A 1 88 ? 2.253 -18.406 -11.460 1.00 75.94 88 PRO A O 1
ATOM 644 N N . GLY A 1 89 ? 0.547 -17.035 -10.917 1.00 68.25 89 GLY A N 1
ATOM 645 C CA . GLY A 1 89 ? -0.355 -18.073 -10.394 1.00 68.25 89 GLY A CA 1
ATOM 646 C C . GLY A 1 89 ? -0.334 -18.352 -8.881 1.00 68.25 89 GLY A C 1
ATOM 647 O O . GLY A 1 89 ? -0.784 -19.428 -8.488 1.00 68.25 89 GLY A O 1
ATOM 648 N N . SER A 1 90 ? 0.169 -17.436 -8.041 1.00 55.44 90 SER A N 1
ATOM 649 C CA . SER A 1 90 ? 0.015 -17.496 -6.570 1.00 55.44 90 SER A CA 1
ATOM 650 C C . SER A 1 90 ? -1.334 -16.977 -6.081 1.00 55.44 90 SER A C 1
ATOM 652 O O . SER A 1 90 ? -1.718 -15.890 -6.572 1.00 55.44 90 SER A O 1
#

Foldseek 3Di:
DDDPDDVVVVVCPVVVVVVVVVCVVVVHDDPVCVVVVCVCVDDDPCVCCQCPVVHVLVVVLVVVQVVQCPDPPGHWDRDPDDSDIDHPPD

InterPro domains:
  IPR015421 Pyridoxal phosphate-dependent t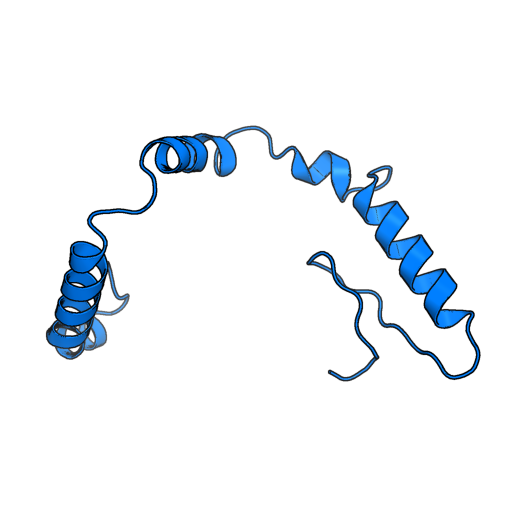ransferase, major domain [G3DSA:3.40.640.10] (10-45)
  IP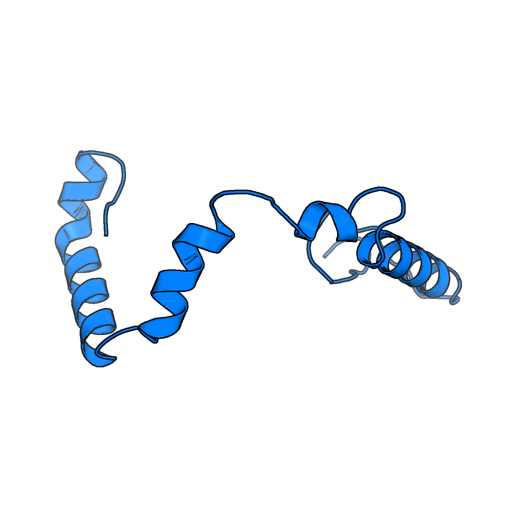R015422 Pyridoxal phosphate-dependent transferase, small domain [G3DSA:3.90.1150.10] (46-83)
  IPR015424 Pyridoxal phosphate-dependent transferase [SSF53383] (12-85)
  IPR051926 Alanine Aminotransferase [PTHR43488] (9-85)

Organism: NCBI:txid115553

pLDDT: mean 84.46, std 8.15, range [55.44, 95.31]